Protein AF-A0AA38MTE9-F1 (afdb_monomer_lite)

Foldseek 3Di:
DVVVVVVVVVVPVPPPPVVVLCDPVLVVLVVQLVVLVVVCVVPVDPVSVVSNVVSVVVSVVSSVVSNVVVVCVVVVVVVVPDDPDPDDDDDDDPDDPPPPVVPQFDADPVRHTDNDPVVSVVVVVVVVVVD

pLDDT: mean 71.86, std 18.9, range [43.44, 97.06]

Secondary structure (DSSP, 8-state):
-HHHHHHHHS---------TT--HHHHHHHHHHHHHHHHHHHS--HHHHHHHHHHHHHHHHHHHHHHHHHHHHHHHHHHHHS------------S------TTS-EE-TTS-EE--HHHHHHHHHHHHHT-

Sequence (131 aa):
MVETAKKYMNNTERRSRKEDWYDEECKKTLISGNIAKIGKDQKPTKEAIKDYEEKRKTAKQICRRKKREYLKKKNGYNRKTLPKQRDTKPLPRSQEEKTDHEHENCRSKEGQLIGDTVEKLDRWAEYLETY

Organism: NCBI:txid2755281

Radius of gyration: 27.08 Å; chains: 1; bounding box: 40×63×56 Å

Structure (mmCIF, N/CA/C/O backbone):
data_AF-A0AA38MTE9-F1
#
_entry.id   AF-A0AA38MTE9-F1
#
loop_
_atom_site.group_PDB
_atom_site.id
_atom_site.type_symbol
_atom_site.label_atom_id
_atom_site.label_alt_id
_atom_site.label_comp_id
_atom_site.label_asym_id
_atom_site.label_entity_id
_atom_site.label_seq_id
_atom_site.pdbx_PDB_ins_code
_atom_site.Cartn_x
_atom_site.Cartn_y
_atom_site.Cartn_z
_atom_site.occupancy
_atom_site.B_iso_or_equiv
_atom_site.auth_seq_id
_atom_site.auth_comp_id
_atom_site.auth_asym_id
_atom_site.auth_atom_id
_atom_site.pdbx_PDB_model_num
ATOM 1 N N . MET A 1 1 ? 21.117 -25.571 20.578 1.00 47.16 1 MET A N 1
ATOM 2 C CA . MET A 1 1 ? 19.966 -25.043 19.798 1.00 47.16 1 MET A CA 1
ATOM 3 C C . MET A 1 1 ? 19.946 -23.515 19.625 1.00 47.16 1 MET A C 1
ATOM 5 O O . MET A 1 1 ? 19.132 -23.031 18.854 1.00 47.16 1 MET A O 1
ATOM 9 N N . VAL A 1 2 ? 20.832 -22.738 20.268 1.00 54.06 2 VAL A N 1
ATOM 10 C CA . VAL A 1 2 ? 20.849 -21.259 20.144 1.00 54.06 2 VAL A CA 1
ATOM 11 C C . VAL A 1 2 ? 21.685 -20.766 18.944 1.00 54.06 2 VAL A C 1
ATOM 13 O O . VAL A 1 2 ? 21.427 -19.697 18.395 1.00 54.06 2 VAL A O 1
ATOM 16 N N . GLU A 1 3 ? 22.654 -21.557 18.478 1.00 48.81 3 GLU A N 1
ATOM 17 C CA . GLU A 1 3 ? 23.577 -21.163 17.398 1.00 48.81 3 GLU A CA 1
ATOM 18 C C . GLU A 1 3 ? 22.972 -21.266 15.995 1.0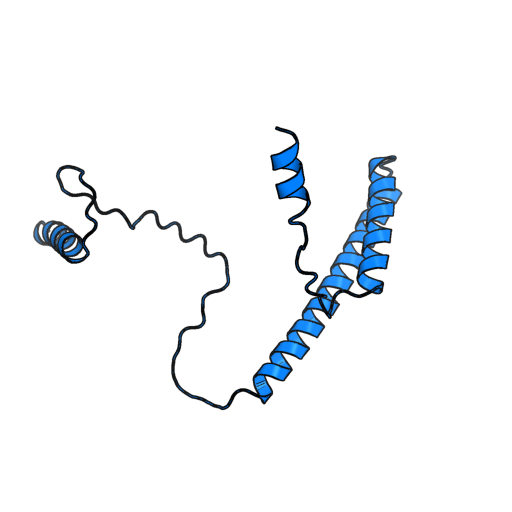0 48.81 3 GLU A C 1
ATOM 20 O O . GLU A 1 3 ? 23.189 -20.392 15.157 1.00 48.81 3 GLU A O 1
ATOM 25 N N . THR A 1 4 ? 22.144 -22.281 15.743 1.00 52.00 4 THR A N 1
ATOM 26 C CA . THR A 1 4 ? 21.407 -22.416 14.480 1.00 52.00 4 THR A CA 1
ATOM 27 C C . THR A 1 4 ? 20.412 -21.275 14.295 1.00 52.00 4 THR A C 1
ATOM 29 O O . THR A 1 4 ? 20.360 -20.691 13.217 1.00 52.00 4 THR A O 1
ATOM 32 N N . ALA A 1 5 ? 19.700 -20.872 15.353 1.00 47.97 5 ALA A N 1
ATOM 33 C CA . ALA A 1 5 ? 18.787 -19.728 15.316 1.00 47.97 5 ALA A CA 1
ATOM 34 C C . ALA A 1 5 ? 19.509 -18.410 14.963 1.00 47.97 5 ALA A C 1
ATOM 36 O O . ALA A 1 5 ? 19.031 -17.656 14.115 1.00 47.97 5 ALA A O 1
ATOM 37 N N . LYS A 1 6 ? 20.706 -18.169 15.523 1.00 50.12 6 LYS A N 1
ATOM 38 C CA . LYS A 1 6 ? 21.544 -17.005 15.172 1.00 50.12 6 LYS A CA 1
ATOM 39 C C . LYS A 1 6 ? 22.039 -17.045 13.720 1.00 50.12 6 LYS A C 1
ATOM 41 O O . LYS A 1 6 ? 22.042 -16.011 13.055 1.00 50.12 6 LYS A O 1
ATOM 46 N N . LYS A 1 7 ? 22.386 -18.227 13.193 1.00 48.69 7 LYS A N 1
ATOM 47 C CA . LYS A 1 7 ? 22.804 -18.414 11.788 1.00 48.69 7 LYS A CA 1
ATOM 48 C C . LYS A 1 7 ? 21.686 -18.081 10.790 1.00 48.69 7 LYS A C 1
ATOM 50 O O . LYS A 1 7 ? 21.959 -17.473 9.759 1.00 48.69 7 LYS A O 1
ATOM 55 N N . TYR A 1 8 ? 20.433 -18.418 11.109 1.00 51.91 8 TYR A N 1
ATOM 56 C CA . TYR A 1 8 ? 19.279 -18.066 10.270 1.00 51.91 8 TYR A CA 1
ATOM 57 C C . TYR A 1 8 ? 18.828 -16.605 10.432 1.00 51.91 8 TYR A C 1
ATOM 59 O O . TYR A 1 8 ? 18.321 -16.025 9.475 1.00 51.91 8 TYR A O 1
ATOM 67 N N . MET A 1 9 ? 19.057 -15.978 11.593 1.00 47.62 9 MET A N 1
ATOM 68 C CA . MET A 1 9 ? 18.777 -14.549 11.795 1.00 47.62 9 MET A CA 1
ATOM 69 C C . MET A 1 9 ? 19.784 -13.627 11.087 1.00 47.62 9 MET A C 1
ATOM 71 O O . MET A 1 9 ? 19.378 -12.599 10.544 1.00 47.62 9 MET A O 1
ATOM 75 N N . ASN A 1 10 ? 21.065 -14.009 11.015 1.00 45.78 10 ASN A N 1
ATOM 76 C CA . ASN A 1 10 ? 22.106 -13.222 10.339 1.00 45.78 10 ASN A CA 1
ATOM 77 C C . ASN A 1 10 ? 22.089 -13.328 8.804 1.00 45.78 10 ASN A C 1
ATOM 79 O O . ASN A 1 10 ? 22.728 -12.521 8.139 1.00 45.78 10 ASN A O 1
ATOM 83 N N . ASN A 1 11 ? 21.311 -14.241 8.211 1.00 43.44 11 ASN A N 1
ATOM 84 C CA . ASN A 1 11 ? 21.077 -14.280 6.760 1.00 43.44 11 ASN A CA 1
ATOM 85 C C . ASN A 1 11 ? 19.982 -13.278 6.325 1.00 43.44 11 ASN A C 1
ATOM 87 O O . ASN A 1 11 ? 19.136 -13.549 5.473 1.00 43.44 11 ASN A O 1
ATOM 91 N N . THR A 1 12 ? 19.962 -12.116 6.977 1.00 46.00 12 THR A N 1
ATOM 92 C CA . THR A 1 12 ? 19.123 -10.961 6.646 1.00 46.00 12 THR A CA 1
ATOM 93 C C . THR A 1 12 ? 19.932 -9.866 5.962 1.00 46.00 12 THR A C 1
ATOM 95 O O . THR A 1 12 ? 19.532 -8.705 5.956 1.00 46.00 12 THR A O 1
ATOM 98 N N . GLU A 1 13 ? 20.958 -10.240 5.196 1.00 45.44 13 GLU A N 1
ATOM 99 C CA . GLU A 1 13 ? 21.256 -9.523 3.955 1.00 45.44 13 GLU A CA 1
ATOM 100 C C . GLU A 1 13 ? 20.119 -9.780 2.951 1.00 45.44 13 GLU A C 1
ATOM 102 O O . GLU A 1 13 ? 20.287 -10.308 1.851 1.00 45.44 13 GLU A O 1
ATOM 107 N N . ARG A 1 14 ? 18.892 -9.403 3.338 1.00 49.28 14 ARG A N 1
ATOM 108 C CA . ARG A 1 14 ? 17.816 -9.156 2.393 1.00 49.28 14 ARG A CA 1
ATOM 109 C C . ARG A 1 14 ? 18.364 -8.074 1.498 1.00 49.28 14 ARG A C 1
ATOM 111 O O . ARG A 1 14 ? 18.369 -6.914 1.898 1.00 49.28 14 ARG A O 1
ATOM 118 N N . ARG A 1 15 ? 18.860 -8.487 0.326 1.00 48.12 15 ARG A N 1
ATOM 119 C CA . ARG A 1 15 ? 19.211 -7.632 -0.804 1.00 48.12 15 ARG A CA 1
ATOM 120 C C . ARG A 1 15 ? 18.321 -6.408 -0.735 1.00 48.12 15 ARG A C 1
ATOM 122 O O . ARG A 1 15 ? 17.134 -6.493 -1.061 1.00 48.12 15 ARG A O 1
ATOM 129 N N . SER A 1 16 ? 18.879 -5.287 -0.294 1.00 49.78 16 SER A N 1
ATOM 130 C CA . SER A 1 16 ? 18.252 -4.003 -0.504 1.00 49.78 16 SER A CA 1
ATOM 131 C C . SER A 1 16 ? 18.369 -3.776 -2.005 1.00 49.78 16 SER A C 1
ATOM 133 O O . SER A 1 16 ? 19.233 -3.065 -2.509 1.00 49.78 16 SER A O 1
ATOM 135 N N . ARG A 1 17 ? 17.487 -4.428 -2.773 1.00 53.09 17 ARG A N 1
ATOM 136 C CA . ARG A 1 17 ? 17.018 -3.829 -4.008 1.00 53.09 17 ARG A CA 1
ATOM 137 C C . ARG A 1 17 ? 16.457 -2.507 -3.525 1.00 53.09 17 ARG A C 1
ATOM 139 O O . ARG A 1 17 ? 15.346 -2.468 -3.009 1.00 53.09 17 ARG A O 1
ATOM 146 N N . LYS A 1 18 ? 17.292 -1.466 -3.573 1.00 54.06 18 LYS A N 1
ATOM 147 C CA . LYS A 1 18 ? 16.850 -0.085 -3.534 1.00 54.06 18 LYS A CA 1
ATOM 148 C C . LYS A 1 18 ? 15.818 -0.034 -4.644 1.00 54.06 18 LYS A C 1
ATOM 150 O O . LYS A 1 18 ? 16.151 -0.095 -5.821 1.00 54.06 18 LYS A O 1
ATOM 155 N N . GLU A 1 19 ? 14.556 -0.164 -4.267 1.00 60.22 19 GLU A N 1
ATOM 156 C CA . GLU A 1 19 ? 13.471 -0.005 -5.203 1.00 60.22 19 GLU A CA 1
ATOM 157 C C . GLU A 1 19 ? 13.549 1.465 -5.581 1.00 60.22 19 GLU A C 1
ATOM 159 O O . GLU A 1 19 ? 13.143 2.310 -4.794 1.00 60.22 19 GLU A O 1
ATOM 164 N N . ASP A 1 20 ? 14.132 1.783 -6.741 1.00 73.75 20 ASP A N 1
ATOM 165 C CA . ASP A 1 20 ? 14.369 3.176 -7.164 1.00 73.75 20 ASP A CA 1
ATOM 166 C C . ASP A 1 20 ? 13.077 4.018 -7.194 1.00 73.75 20 ASP A C 1
ATOM 168 O O . ASP A 1 20 ? 13.111 5.235 -7.332 1.00 73.75 20 ASP A O 1
ATOM 172 N N . TRP A 1 21 ? 11.920 3.359 -7.107 1.00 85.19 21 TRP A N 1
ATOM 173 C CA . TRP A 1 21 ? 10.592 3.955 -7.078 1.00 85.19 21 TRP A CA 1
ATOM 174 C C . TRP A 1 21 ? 10.035 4.188 -5.666 1.00 85.19 21 TRP A C 1
ATOM 176 O O . TRP A 1 21 ? 9.058 4.923 -5.518 1.00 85.19 21 TRP A O 1
ATOM 186 N N . TYR A 1 22 ? 10.602 3.539 -4.646 1.00 86.12 22 TYR A N 1
ATOM 187 C CA . TYR A 1 22 ? 10.158 3.624 -3.258 1.00 86.12 22 TYR A CA 1
ATOM 188 C C . TYR A 1 22 ? 10.952 4.706 -2.524 1.00 86.12 22 TYR A C 1
ATOM 190 O O . TYR A 1 22 ? 12.052 4.478 -2.020 1.00 86.12 22 TYR A O 1
ATOM 198 N N . ASP A 1 23 ? 10.382 5.904 -2.479 1.00 87.25 23 ASP A N 1
ATOM 199 C CA . ASP A 1 23 ? 11.027 7.093 -1.933 1.00 87.25 23 ASP A CA 1
ATOM 200 C C . ASP A 1 23 ? 10.489 7.508 -0.554 1.00 87.25 23 ASP A C 1
ATOM 202 O O . ASP A 1 23 ? 9.625 6.862 0.045 1.00 87.25 23 ASP A O 1
ATOM 206 N N . GLU A 1 24 ? 11.031 8.606 -0.023 1.00 87.81 24 GLU A N 1
ATOM 207 C CA . GLU A 1 24 ? 10.662 9.142 1.291 1.00 87.81 24 GLU A CA 1
ATOM 208 C C . GLU A 1 24 ? 9.177 9.523 1.389 1.00 87.81 24 GLU A C 1
ATOM 210 O O .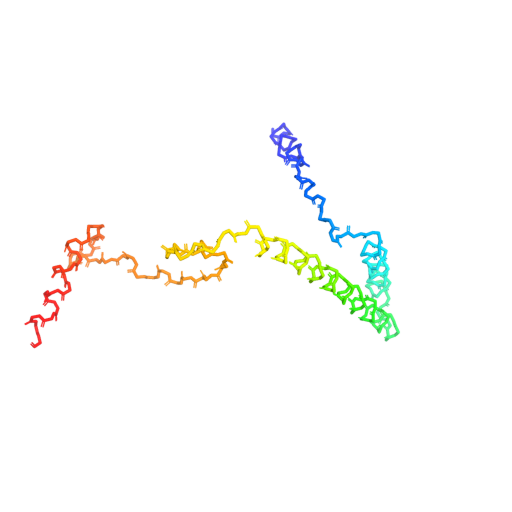 GLU A 1 24 ? 8.590 9.446 2.466 1.00 87.81 24 GLU A O 1
ATOM 215 N N . GLU A 1 25 ? 8.52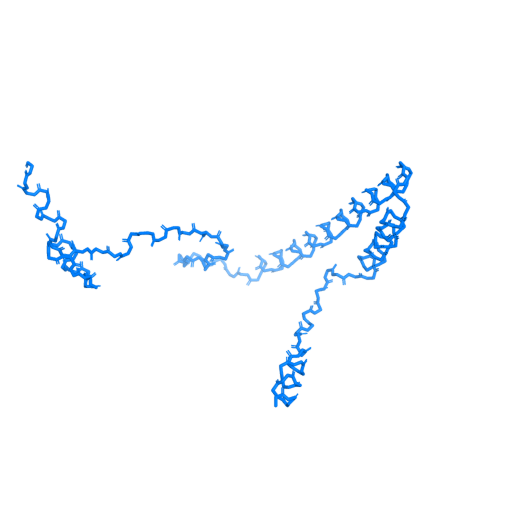6 9.876 0.280 1.00 89.44 25 GLU A N 1
ATOM 216 C CA . GLU A 1 25 ? 7.084 10.151 0.267 1.00 89.44 25 GLU A CA 1
ATOM 217 C C . GLU A 1 25 ? 6.271 8.862 0.480 1.00 89.44 25 GLU A C 1
ATOM 219 O O . GLU A 1 25 ? 5.331 8.846 1.280 1.00 89.44 25 GLU A O 1
ATOM 224 N N . CYS A 1 26 ? 6.664 7.754 -0.162 1.00 90.75 26 CYS A N 1
ATOM 225 C CA . CYS A 1 26 ? 6.073 6.436 0.094 1.00 90.75 26 CYS A CA 1
ATOM 226 C C . CYS A 1 26 ? 6.235 6.031 1.566 1.00 90.75 26 CYS A C 1
ATOM 228 O O . CYS A 1 26 ? 5.282 5.558 2.186 1.00 90.75 26 CYS A O 1
ATOM 230 N N . LYS A 1 27 ? 7.412 6.273 2.158 1.00 90.69 27 LYS A N 1
ATOM 231 C CA . LYS A 1 27 ? 7.654 5.987 3.581 1.00 90.69 27 LYS A CA 1
ATOM 232 C C . LYS A 1 27 ? 6.770 6.831 4.494 1.00 90.69 27 LYS A C 1
ATOM 234 O O . LYS A 1 27 ? 6.080 6.276 5.343 1.00 90.69 27 LYS A O 1
ATOM 239 N N . LYS A 1 28 ? 6.753 8.154 4.310 1.00 91.50 28 LYS A N 1
ATOM 240 C CA . LYS A 1 28 ? 5.968 9.080 5.145 1.00 91.50 28 LYS A CA 1
ATOM 241 C C . LYS A 1 28 ? 4.478 8.747 5.122 1.00 91.50 28 LYS A C 1
ATOM 243 O O . LYS A 1 28 ? 3.831 8.744 6.165 1.00 91.50 28 LYS 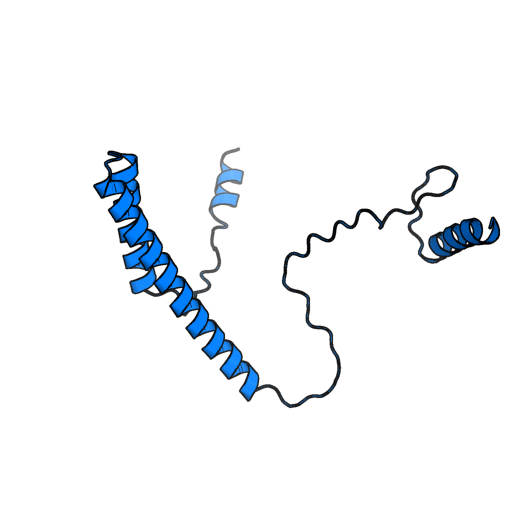A O 1
ATOM 248 N N . THR A 1 29 ? 3.948 8.420 3.947 1.00 90.75 29 THR A N 1
ATOM 249 C CA . THR A 1 29 ? 2.524 8.091 3.771 1.00 90.75 29 THR A CA 1
ATOM 250 C C . THR A 1 29 ? 2.161 6.720 4.345 1.00 90.75 29 THR A C 1
ATOM 252 O O . THR A 1 29 ? 1.071 6.546 4.887 1.00 90.75 29 THR A O 1
ATOM 255 N N . LEU A 1 30 ? 3.077 5.749 4.309 1.00 91.62 30 LEU A N 1
ATOM 256 C CA . LEU A 1 30 ? 2.898 4.473 5.007 1.00 91.62 30 LEU A CA 1
ATOM 257 C C . LEU A 1 30 ? 2.973 4.629 6.528 1.00 91.62 30 LEU A C 1
ATOM 259 O O . LEU A 1 30 ? 2.159 4.042 7.238 1.00 91.62 30 LEU A O 1
ATOM 263 N N . ILE A 1 31 ? 3.908 5.439 7.031 1.00 92.56 31 ILE A N 1
ATOM 264 C CA . ILE A 1 31 ? 4.032 5.728 8.465 1.00 92.56 31 ILE A CA 1
ATOM 265 C C . ILE A 1 31 ? 2.762 6.414 8.976 1.00 92.56 31 ILE A C 1
ATOM 267 O O . ILE A 1 31 ? 2.214 5.984 9.988 1.00 92.56 31 ILE A O 1
ATOM 271 N N . SER A 1 32 ? 2.242 7.418 8.263 1.00 90.00 32 SER A N 1
ATOM 272 C CA . SER A 1 32 ? 1.000 8.088 8.664 1.00 90.00 32 SER A CA 1
ATOM 273 C C . SER A 1 32 ? -0.198 7.132 8.672 1.00 90.00 32 SER A C 1
ATOM 275 O O . SER A 1 32 ? -1.000 7.165 9.606 1.00 90.00 32 SER A O 1
ATOM 277 N N . GLY A 1 33 ? -0.284 6.222 7.696 1.00 92.25 33 GLY A N 1
ATOM 278 C CA . GLY A 1 33 ? -1.280 5.150 7.681 1.00 92.25 33 GLY A CA 1
ATOM 279 C C . GLY A 1 33 ? -1.139 4.177 8.855 1.00 92.25 33 GLY A C 1
ATOM 280 O O . GLY A 1 33 ? -2.144 3.777 9.439 1.00 92.25 33 GLY A O 1
ATOM 281 N N . ASN A 1 34 ? 0.089 3.833 9.246 1.00 92.50 34 ASN A N 1
ATOM 282 C CA . ASN A 1 34 ? 0.348 2.971 10.400 1.00 92.50 34 ASN A CA 1
ATOM 283 C C . ASN A 1 34 ? -0.030 3.649 11.722 1.00 92.50 34 ASN A C 1
ATOM 285 O O . ASN A 1 34 ? -0.634 3.002 12.571 1.00 92.50 34 ASN A O 1
ATOM 289 N N . ILE A 1 35 ? 0.260 4.942 11.883 1.00 94.00 35 ILE A N 1
ATOM 290 C CA . ILE A 1 35 ? -0.158 5.716 13.063 1.00 94.00 35 ILE A CA 1
ATOM 291 C C . ILE A 1 35 ? -1.686 5.722 13.174 1.00 94.00 35 ILE A C 1
ATOM 293 O O . ILE A 1 35 ? -2.229 5.427 14.236 1.00 94.00 35 ILE A O 1
ATOM 297 N N . ALA A 1 36 ? -2.388 5.981 12.067 1.00 93.19 36 ALA A N 1
ATOM 298 C CA . ALA A 1 36 ? -3.849 5.943 12.044 1.00 93.19 36 ALA A CA 1
ATOM 299 C C . ALA A 1 36 ? -4.403 4.541 12.322 1.00 93.19 36 ALA A C 1
ATOM 301 O O . ALA A 1 36 ? -5.399 4.399 13.025 1.00 93.19 36 ALA A O 1
ATOM 302 N N . LYS A 1 37 ? -3.727 3.491 11.835 1.00 92.31 37 LYS A N 1
ATOM 303 C CA . LYS A 1 37 ? -4.077 2.104 12.154 1.00 92.31 37 LYS A CA 1
ATOM 304 C C . LYS A 1 37 ? -3.978 1.840 13.655 1.00 92.31 37 LYS A C 1
ATOM 306 O O . LYS A 1 37 ? -4.924 1.311 14.221 1.00 92.31 37 LYS A O 1
ATOM 311 N N . ILE A 1 38 ? -2.871 2.237 14.287 1.00 95.12 38 ILE A N 1
ATOM 312 C CA . ILE A 1 38 ? -2.672 2.087 15.736 1.00 95.12 38 ILE A CA 1
ATOM 313 C C . ILE A 1 38 ? -3.762 2.848 16.495 1.00 95.12 38 ILE A C 1
ATOM 315 O O . ILE A 1 38 ? -4.382 2.278 17.385 1.00 95.12 38 ILE A O 1
ATOM 319 N N . GLY A 1 39 ? -4.051 4.095 16.106 1.00 92.44 39 GLY A N 1
ATOM 320 C CA . GLY A 1 39 ? -5.124 4.886 16.714 1.00 92.44 39 GLY A CA 1
ATOM 321 C C . GLY A 1 39 ? -6.492 4.207 16.602 1.00 92.44 39 GLY A C 1
ATOM 322 O O . GLY A 1 39 ? -7.199 4.078 17.599 1.00 92.44 39 GLY A O 1
ATOM 323 N N . LYS A 1 40 ? -6.830 3.693 15.414 1.00 94.81 40 LYS A N 1
ATOM 324 C CA . LYS A 1 40 ? -8.067 2.942 15.158 1.00 94.81 40 LYS A CA 1
ATOM 325 C C . LYS A 1 40 ? -8.139 1.636 15.951 1.00 94.81 40 LYS A C 1
ATOM 327 O O . LYS A 1 40 ? -9.208 1.287 16.438 1.00 94.81 40 LYS A O 1
ATOM 332 N N . ASP A 1 41 ? -7.033 0.904 16.054 1.00 94.25 41 ASP A N 1
ATOM 333 C CA . ASP A 1 41 ? -6.970 -0.374 16.772 1.00 94.25 41 ASP A CA 1
ATOM 334 C C . ASP A 1 41 ? -7.047 -0.161 18.300 1.00 94.25 41 ASP A C 1
ATOM 336 O O . ASP A 1 41 ? -7.631 -0.984 18.998 1.00 94.25 41 ASP A O 1
ATOM 340 N N . GLN A 1 42 ? -6.528 0.960 18.819 1.00 95.00 42 GLN A N 1
ATOM 341 C CA . GLN A 1 42 ? -6.653 1.339 20.234 1.00 95.00 42 GLN A CA 1
ATOM 342 C C . GLN A 1 42 ? -8.043 1.886 20.585 1.00 95.00 42 GLN A C 1
ATOM 344 O O . GLN A 1 42 ? -8.580 1.577 21.648 1.00 95.00 42 GLN A O 1
ATOM 349 N N . LYS A 1 43 ? -8.614 2.737 19.724 1.00 94.62 43 LYS A N 1
ATOM 350 C CA . LYS A 1 43 ? -9.923 3.374 19.918 1.00 94.62 43 LYS A CA 1
ATOM 351 C C . LYS A 1 43 ? -10.694 3.386 18.594 1.00 94.62 43 LYS A C 1
ATOM 353 O O . LYS A 1 43 ? -10.546 4.326 17.809 1.00 94.62 43 LYS A O 1
ATOM 358 N N . PRO A 1 44 ? -11.546 2.380 18.336 1.00 92.38 44 PRO A N 1
ATOM 359 C CA . PRO A 1 44 ? -12.281 2.266 17.081 1.00 92.38 44 PRO A CA 1
ATOM 360 C C . PRO A 1 44 ? -13.493 3.209 17.055 1.00 92.38 44 PRO A C 1
ATOM 362 O O . PRO A 1 44 ? -14.644 2.785 17.123 1.00 92.38 44 PRO A O 1
ATOM 365 N N . THR A 1 45 ? -13.246 4.514 16.965 1.00 96.69 45 THR A N 1
ATOM 366 C CA . THR A 1 45 ? -14.298 5.506 16.705 1.00 96.69 45 THR A CA 1
ATOM 367 C C . THR A 1 45 ? -14.590 5.587 15.205 1.00 96.69 45 THR A C 1
ATOM 369 O O . THR A 1 45 ? -13.742 5.252 14.375 1.00 96.69 45 THR A O 1
ATOM 372 N N . LYS A 1 46 ? -15.782 6.072 14.826 1.00 95.50 46 LYS A N 1
ATOM 373 C CA . LYS A 1 46 ? -16.131 6.299 13.407 1.00 95.50 46 LYS A CA 1
ATOM 374 C C . LYS A 1 46 ? -15.107 7.198 12.703 1.00 95.50 46 LYS A C 1
ATOM 376 O O . LYS A 1 46 ? -14.744 6.940 11.560 1.00 95.50 46 LYS A O 1
ATOM 381 N N . GLU A 1 47 ? -14.615 8.214 13.405 1.00 95.62 47 GLU A N 1
ATOM 382 C CA . GLU A 1 47 ? -13.586 9.127 12.905 1.00 95.62 47 GLU A CA 1
ATOM 383 C C . GLU A 1 47 ? -12.237 8.429 12.721 1.00 95.62 47 GLU A C 1
ATOM 385 O O . GLU A 1 47 ? -11.626 8.577 11.668 1.00 95.62 47 GLU A O 1
ATOM 390 N N . ALA A 1 48 ? -11.800 7.607 13.683 1.00 93.75 48 ALA A N 1
ATOM 391 C CA . ALA A 1 48 ? -10.542 6.866 13.576 1.00 93.75 48 ALA A CA 1
ATOM 392 C C . ALA A 1 48 ? -10.569 5.835 12.435 1.00 93.75 48 ALA A C 1
ATOM 394 O O . ALA A 1 48 ? -9.567 5.630 11.748 1.00 93.75 48 ALA A O 1
ATOM 395 N N . ILE A 1 49 ? -11.725 5.203 12.200 1.00 96.12 49 ILE A N 1
ATOM 396 C CA . ILE A 1 49 ? -11.933 4.297 11.062 1.00 96.12 49 ILE A CA 1
ATOM 397 C C . ILE A 1 49 ? -11.807 5.068 9.748 1.00 96.12 49 ILE A C 1
ATOM 399 O O . ILE A 1 49 ? -11.019 4.669 8.890 1.00 96.12 49 ILE A O 1
ATOM 403 N N . LYS A 1 50 ? -12.513 6.197 9.620 1.00 96.94 50 LYS A N 1
ATOM 404 C CA . LYS A 1 50 ? -12.471 7.039 8.420 1.00 96.94 50 LYS A CA 1
ATOM 405 C C . LYS A 1 50 ? -11.061 7.579 8.145 1.00 96.94 50 LYS A C 1
ATOM 407 O O . LYS A 1 50 ? -10.581 7.477 7.019 1.00 96.94 50 LYS A O 1
ATOM 412 N N . ASP A 1 51 ? -10.366 8.064 9.173 1.00 95.62 51 ASP A N 1
ATOM 413 C CA . ASP A 1 51 ? -8.990 8.566 9.071 1.00 95.62 51 ASP A CA 1
ATOM 414 C C . ASP A 1 51 ? -8.011 7.477 8.596 1.00 95.62 51 ASP A C 1
ATOM 416 O O . ASP A 1 51 ? -7.211 7.694 7.680 1.00 95.62 51 ASP A O 1
ATOM 420 N N . TYR A 1 52 ? -8.104 6.263 9.152 1.00 97.06 52 TYR A N 1
ATOM 421 C CA . TYR A 1 52 ? -7.298 5.132 8.692 1.00 97.06 52 TYR A CA 1
ATOM 422 C C . TYR A 1 52 ? -7.605 4.753 7.238 1.00 97.06 52 TYR A C 1
ATOM 424 O O . TYR A 1 52 ? -6.680 4.510 6.457 1.00 97.06 52 TYR A O 1
ATOM 432 N N . GLU A 1 53 ? -8.880 4.698 6.852 1.00 96.62 53 GLU A N 1
ATOM 433 C CA . GLU A 1 53 ? -9.285 4.369 5.484 1.00 96.62 53 GLU A CA 1
ATOM 434 C C . GLU A 1 53 ? -8.755 5.384 4.468 1.00 96.62 53 GLU A C 1
ATOM 436 O O . GLU A 1 53 ? -8.181 4.988 3.445 1.00 96.62 53 GLU A O 1
ATOM 441 N N . GLU A 1 54 ? -8.878 6.677 4.770 1.00 96.69 54 GLU A N 1
ATOM 442 C CA . GLU A 1 54 ? -8.364 7.766 3.941 1.00 96.69 54 GLU A CA 1
ATOM 443 C C . GLU A 1 54 ? -6.840 7.688 3.807 1.00 96.69 54 GLU A C 1
ATOM 445 O O . GLU A 1 54 ? -6.314 7.637 2.689 1.00 96.69 54 GLU A O 1
ATOM 450 N N . LYS A 1 55 ? -6.109 7.570 4.922 1.00 95.44 55 LYS A N 1
ATOM 451 C CA . LYS A 1 55 ? -4.640 7.474 4.906 1.00 95.44 55 LYS A CA 1
ATOM 452 C C . LYS A 1 55 ? -4.148 6.217 4.191 1.00 95.44 55 LYS A C 1
ATOM 454 O O . LYS A 1 55 ? -3.209 6.285 3.394 1.00 95.44 55 LYS A O 1
ATOM 459 N N . ARG A 1 56 ? -4.815 5.075 4.384 1.00 95.62 56 ARG A N 1
ATOM 460 C CA . ARG A 1 56 ? -4.505 3.823 3.675 1.00 95.62 56 ARG A CA 1
ATOM 461 C C . ARG A 1 56 ? -4.743 3.952 2.173 1.00 95.62 56 ARG A C 1
ATOM 463 O O . ARG A 1 56 ? -3.928 3.465 1.382 1.00 95.62 56 ARG A O 1
ATOM 470 N N . LYS A 1 57 ? -5.848 4.582 1.761 1.00 95.94 57 LYS A N 1
ATOM 471 C CA . LYS A 1 57 ? -6.165 4.825 0.346 1.00 95.94 57 LYS A CA 1
ATOM 472 C C . LYS A 1 57 ? -5.094 5.702 -0.296 1.00 95.94 57 LYS A C 1
ATOM 474 O O . LYS A 1 57 ? -4.567 5.324 -1.344 1.00 95.94 57 LYS A O 1
ATOM 479 N N . THR A 1 58 ? -4.721 6.796 0.361 1.00 94.56 58 THR A N 1
ATOM 480 C CA . THR A 1 58 ? -3.692 7.734 -0.105 1.00 94.56 58 THR A CA 1
ATOM 481 C C . THR A 1 58 ? -2.329 7.057 -0.243 1.00 94.56 58 THR A C 1
ATOM 483 O O . THR A 1 58 ? -1.736 7.093 -1.323 1.00 94.56 58 THR A O 1
ATOM 486 N N . ALA A 1 59 ? -1.869 6.327 0.780 1.00 93.38 59 ALA A N 1
ATOM 487 C CA . ALA A 1 59 ? -0.608 5.581 0.718 1.00 93.38 59 ALA A CA 1
ATOM 488 C C . ALA A 1 59 ? -0.597 4.572 -0.447 1.00 93.38 59 ALA A C 1
ATOM 490 O O . ALA A 1 59 ? 0.346 4.506 -1.238 1.00 93.38 59 ALA A O 1
ATOM 491 N N . LYS A 1 60 ? -1.694 3.824 -0.625 1.00 93.50 60 LYS A N 1
ATOM 492 C CA . LYS A 1 60 ? -1.837 2.858 -1.725 1.00 93.50 60 LYS A CA 1
ATOM 493 C C . LYS A 1 60 ? -1.804 3.536 -3.096 1.00 93.50 60 LYS A C 1
ATOM 495 O O . LYS A 1 60 ? -1.212 2.984 -4.025 1.00 93.50 60 LYS A O 1
ATOM 500 N N . GLN A 1 61 ? -2.443 4.695 -3.246 1.00 94.88 61 GLN A N 1
ATOM 501 C CA . GLN A 1 61 ? -2.447 5.455 -4.496 1.00 94.88 61 GLN A CA 1
ATOM 502 C C . GLN A 1 61 ? -1.046 5.955 -4.856 1.00 94.88 61 GLN A C 1
ATOM 504 O O . GLN A 1 61 ? -0.606 5.730 -5.986 1.00 94.88 61 GLN A O 1
ATOM 509 N N . ILE A 1 62 ? -0.334 6.556 -3.899 1.00 93.56 62 ILE A N 1
ATOM 510 C CA . ILE A 1 62 ? 1.010 7.112 -4.101 1.00 93.56 62 ILE A CA 1
ATOM 511 C C . ILE A 1 62 ? 1.991 6.006 -4.492 1.00 93.56 62 ILE A C 1
ATOM 513 O O . ILE A 1 62 ? 2.591 6.074 -5.567 1.00 93.56 62 ILE A O 1
ATOM 517 N N . CYS A 1 63 ? 2.059 4.923 -3.711 1.00 91.81 63 CYS A N 1
ATOM 518 C CA . CYS A 1 63 ? 2.945 3.799 -4.014 1.00 91.81 63 CYS A CA 1
ATOM 519 C C . CYS A 1 63 ? 2.637 3.181 -5.389 1.00 91.81 63 CYS A C 1
ATOM 521 O O . CYS A 1 63 ? 3.540 2.925 -6.185 1.00 91.81 63 CYS A O 1
ATOM 523 N N . ARG A 1 64 ? 1.354 2.978 -5.726 1.00 91.50 64 ARG A N 1
ATOM 524 C CA . ARG A 1 64 ? 0.962 2.428 -7.038 1.00 91.50 64 ARG A CA 1
ATOM 525 C C . ARG A 1 64 ? 1.290 3.364 -8.193 1.00 91.50 64 ARG A C 1
ATOM 527 O O . ARG A 1 64 ? 1.609 2.886 -9.280 1.00 91.50 64 ARG A O 1
ATOM 534 N N . ARG A 1 65 ? 1.148 4.676 -8.011 1.00 93.38 65 ARG A N 1
ATOM 535 C CA . ARG A 1 65 ? 1.499 5.669 -9.031 1.00 93.38 65 ARG A CA 1
ATOM 536 C C . ARG A 1 65 ? 3.000 5.622 -9.310 1.00 93.38 65 ARG A C 1
ATOM 538 O O . ARG A 1 65 ? 3.377 5.370 -10.452 1.00 93.38 65 ARG A O 1
ATOM 545 N N . LYS A 1 66 ? 3.829 5.722 -8.271 1.00 91.31 66 LYS A N 1
ATOM 546 C CA . LYS A 1 66 ? 5.294 5.723 -8.406 1.00 91.31 66 LYS A CA 1
ATOM 547 C C . LYS A 1 66 ? 5.841 4.415 -8.960 1.00 91.31 66 LYS A C 1
ATOM 549 O O . LYS A 1 66 ? 6.650 4.428 -9.884 1.00 91.31 66 LYS A O 1
ATOM 554 N N . LYS A 1 67 ? 5.311 3.273 -8.508 1.00 89.81 67 LYS A N 1
ATOM 555 C CA . LYS A 1 67 ? 5.654 1.965 -9.086 1.00 89.81 67 LYS A CA 1
ATOM 556 C C . LYS A 1 67 ? 5.336 1.903 -10.582 1.00 89.81 67 LYS A C 1
ATOM 558 O O . LYS A 1 67 ? 6.146 1.410 -11.361 1.00 89.81 67 LYS A O 1
ATOM 563 N N . ARG A 1 68 ? 4.172 2.416 -11.005 1.00 87.94 68 ARG A N 1
ATOM 564 C CA . ARG A 1 68 ? 3.791 2.462 -12.428 1.00 87.94 68 ARG A CA 1
ATOM 565 C C . ARG A 1 68 ? 4.700 3.383 -13.238 1.00 87.94 68 ARG A C 1
ATOM 567 O O . ARG A 1 68 ? 5.098 3.000 -14.331 1.00 87.94 68 ARG A O 1
ATOM 574 N N . GLU A 1 69 ? 5.032 4.562 -12.726 1.00 88.50 69 GLU A N 1
ATOM 575 C CA . GLU A 1 69 ? 5.950 5.505 -13.381 1.00 88.50 69 GLU A CA 1
ATOM 576 C C . GLU A 1 69 ? 7.346 4.900 -13.559 1.00 88.50 69 GLU A C 1
ATOM 578 O O . GLU A 1 69 ? 7.901 4.934 -14.657 1.00 88.50 69 GLU A O 1
ATOM 583 N N . TYR A 1 70 ? 7.871 4.251 -12.522 1.00 88.25 70 TYR A N 1
ATOM 584 C CA . TYR A 1 70 ? 9.146 3.548 -12.598 1.00 88.25 70 TYR A CA 1
ATOM 585 C C . TYR A 1 70 ? 9.134 2.410 -13.617 1.00 88.25 70 TYR A C 1
ATOM 587 O O . TYR A 1 70 ? 10.031 2.328 -14.454 1.00 88.25 70 TYR A O 1
ATOM 595 N N . LEU A 1 71 ? 8.101 1.560 -13.605 1.00 84.00 71 LEU A N 1
ATOM 596 C CA . LEU A 1 71 ? 7.968 0.478 -14.583 1.00 84.00 71 LEU A CA 1
ATOM 597 C C . LEU A 1 71 ? 7.836 1.017 -16.012 1.00 84.00 71 LEU A C 1
ATOM 599 O O . LEU A 1 71 ? 8.459 0.475 -16.921 1.00 84.00 71 LEU A O 1
ATOM 603 N N . LYS A 1 72 ? 7.093 2.114 -16.220 1.00 85.19 72 LYS A N 1
ATOM 604 C CA . LYS A 1 72 ? 7.022 2.799 -17.520 1.00 85.19 72 LYS A CA 1
ATOM 605 C C . LYS A 1 72 ? 8.392 3.302 -17.963 1.00 85.19 72 LYS A C 1
ATOM 607 O O . LYS A 1 72 ? 8.768 3.070 -19.108 1.00 85.19 72 LYS A O 1
ATOM 612 N N . LYS A 1 73 ? 9.150 3.948 -17.071 1.00 83.75 73 LYS A N 1
ATOM 613 C CA . LYS A 1 73 ? 10.504 4.439 -17.364 1.00 83.75 73 LYS A CA 1
ATOM 614 C C . LYS A 1 73 ? 11.440 3.284 -17.718 1.00 83.75 73 LYS A C 1
ATOM 616 O O . LYS A 1 73 ? 12.102 3.340 -18.748 1.00 83.75 73 LYS A O 1
ATOM 621 N N . LYS A 1 74 ? 11.434 2.213 -16.922 1.00 80.12 74 LYS A N 1
ATOM 622 C CA . LYS A 1 74 ? 12.254 1.013 -17.132 1.00 80.12 74 LYS A CA 1
ATOM 623 C C . LYS A 1 74 ? 11.920 0.303 -18.449 1.00 80.12 74 LYS A C 1
ATOM 625 O O . LYS A 1 74 ? 12.817 0.014 -19.234 1.00 80.12 74 LYS A O 1
ATOM 630 N N . ASN A 1 75 ? 10.636 0.088 -18.735 1.00 74.00 75 ASN A N 1
ATOM 631 C CA . ASN A 1 75 ? 10.193 -0.565 -19.971 1.00 74.00 75 ASN A CA 1
ATOM 632 C C . ASN A 1 75 ? 10.410 0.322 -21.205 1.00 74.00 75 ASN A C 1
ATOM 634 O O . ASN A 1 75 ? 10.781 -0.178 -22.263 1.00 74.00 75 ASN A O 1
ATOM 638 N N . GLY A 1 76 ? 10.216 1.638 -21.076 1.00 66.50 76 GLY A N 1
ATOM 639 C CA . GLY A 1 76 ? 10.507 2.605 -22.134 1.00 66.50 76 GLY A CA 1
ATOM 640 C C . GLY A 1 76 ? 11.997 2.680 -22.474 1.00 66.50 76 GLY A C 1
ATOM 641 O O . GLY A 1 76 ? 12.340 2.828 -23.645 1.00 66.50 76 GLY A O 1
ATOM 642 N N . TYR A 1 77 ? 12.873 2.512 -21.477 1.00 56.81 77 TYR A N 1
ATOM 643 C CA . TYR A 1 77 ? 14.319 2.396 -21.679 1.00 56.81 77 TYR A CA 1
ATOM 644 C C . TYR A 1 77 ? 14.674 1.103 -22.425 1.00 56.81 77 TYR A C 1
ATOM 646 O O . TYR A 1 77 ? 15.355 1.154 -23.444 1.00 56.81 77 TYR A O 1
ATOM 654 N N . ASN A 1 78 ? 14.112 -0.033 -21.996 1.00 54.53 78 ASN A N 1
ATOM 655 C CA . ASN A 1 78 ? 14.338 -1.329 -22.643 1.00 54.53 78 ASN A CA 1
ATOM 656 C C . ASN A 1 78 ? 13.840 -1.365 -24.097 1.00 54.53 78 ASN A C 1
ATOM 658 O O . ASN A 1 78 ? 14.436 -2.021 -24.940 1.00 54.53 78 ASN A O 1
ATOM 662 N N . ARG A 1 79 ? 12.765 -0.642 -24.436 1.00 53.19 79 ARG A N 1
ATOM 663 C CA . ARG A 1 79 ? 12.221 -0.643 -25.805 1.00 53.19 79 ARG A CA 1
ATOM 664 C C . ARG A 1 79 ? 13.076 0.143 -26.808 1.00 53.19 79 ARG A C 1
ATOM 666 O O . ARG A 1 79 ? 12.965 -0.110 -28.001 1.00 53.19 79 ARG A O 1
ATOM 673 N N . LYS A 1 80 ? 13.907 1.087 -26.348 1.00 55.81 80 LYS A N 1
ATOM 674 C CA . LYS A 1 80 ? 14.819 1.867 -27.208 1.00 55.81 80 LYS A CA 1
ATOM 675 C C . LYS A 1 80 ? 16.155 1.165 -27.467 1.00 55.81 80 LYS A C 1
ATOM 677 O O . LYS A 1 80 ? 16.842 1.535 -28.410 1.00 55.81 80 LYS A O 1
ATOM 682 N N . THR A 1 81 ? 16.519 0.181 -26.647 1.00 53.47 81 THR A N 1
ATOM 683 C CA . THR A 1 81 ? 17.809 -0.526 -26.720 1.00 53.47 81 THR A CA 1
ATOM 684 C C . THR A 1 81 ? 17.705 -1.940 -27.284 1.00 53.47 81 THR A C 1
ATOM 686 O O . THR A 1 81 ? 18.730 -2.571 -27.525 1.00 53.47 81 THR A O 1
ATOM 689 N N . LEU A 1 82 ? 16.493 -2.450 -27.515 1.00 49.19 82 LEU A N 1
ATOM 690 C CA . L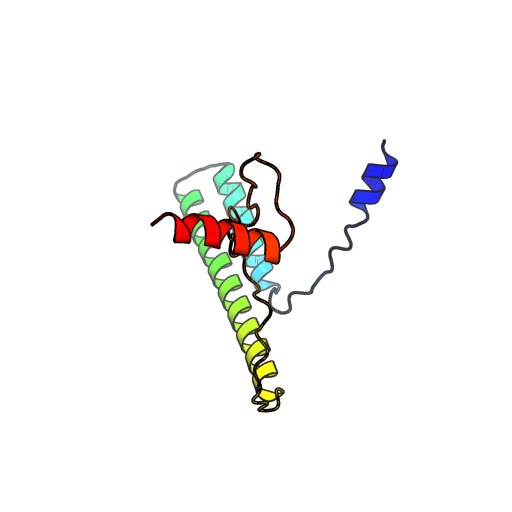EU A 1 82 ? 16.308 -3.738 -28.172 1.00 49.19 82 LEU A CA 1
ATOM 691 C C . LEU A 1 82 ? 16.455 -3.562 -29.692 1.00 49.19 82 LEU A C 1
ATOM 693 O O . LEU A 1 82 ? 15.648 -2.840 -30.289 1.00 49.19 82 LEU A O 1
ATOM 697 N N . PRO A 1 83 ? 17.438 -4.212 -30.348 1.00 49.62 83 PRO A N 1
ATOM 698 C CA . PRO A 1 83 ? 17.411 -4.324 -31.798 1.00 49.62 83 PRO A CA 1
ATOM 699 C C . PRO A 1 83 ? 16.088 -4.987 -32.199 1.00 49.62 83 PRO A C 1
ATOM 701 O O . PRO A 1 83 ? 15.594 -5.870 -31.495 1.00 49.62 83 PRO A O 1
ATOM 704 N N . LYS A 1 84 ? 15.491 -4.551 -33.316 1.00 53.38 84 LYS A N 1
ATOM 705 C CA . LYS A 1 84 ? 14.332 -5.212 -33.937 1.00 53.38 84 LYS A CA 1
ATOM 706 C C . LYS A 1 84 ? 14.743 -6.614 -34.411 1.00 53.38 84 LYS A C 1
ATOM 708 O O . LYS A 1 84 ? 14.863 -6.847 -35.607 1.00 53.38 84 LYS A O 1
ATOM 713 N N . GLN A 1 85 ? 14.977 -7.548 -33.500 1.00 48.41 85 GLN A N 1
ATOM 714 C CA . GLN A 1 85 ? 15.071 -8.952 -33.849 1.00 48.41 85 GLN A CA 1
ATOM 715 C C . GLN A 1 85 ? 13.671 -9.542 -33.787 1.00 48.41 85 GLN A C 1
ATOM 717 O O . GLN A 1 85 ? 13.114 -9.845 -32.733 1.00 48.41 85 GLN A O 1
ATOM 722 N N . ARG A 1 86 ? 13.097 -9.643 -34.989 1.00 51.59 86 ARG A N 1
ATOM 723 C CA . ARG A 1 86 ? 12.358 -10.836 -35.383 1.00 51.59 86 ARG A CA 1
ATOM 724 C C . ARG A 1 86 ? 13.233 -12.027 -34.997 1.00 51.59 86 ARG A C 1
ATOM 726 O O . ARG A 1 86 ? 14.376 -12.080 -35.430 1.00 51.59 86 ARG A O 1
ATOM 733 N N . ASP A 1 87 ? 12.769 -12.805 -34.032 1.00 46.00 87 ASP A N 1
ATOM 734 C CA . ASP A 1 87 ? 12.688 -14.262 -34.093 1.00 46.00 87 ASP A CA 1
ATOM 735 C C . ASP A 1 87 ? 12.285 -14.783 -32.711 1.00 46.00 87 ASP A C 1
ATOM 737 O O . ASP A 1 87 ? 12.907 -14.540 -31.676 1.00 46.00 87 ASP A O 1
ATOM 741 N N . THR A 1 88 ? 11.132 -15.435 -32.735 1.00 55.75 88 THR A N 1
ATOM 742 C CA . THR A 1 88 ? 10.460 -16.213 -31.699 1.00 55.75 88 THR A CA 1
ATOM 743 C C . THR A 1 88 ? 11.394 -16.829 -30.651 1.00 55.75 88 THR A C 1
ATOM 745 O O . THR A 1 88 ? 12.004 -17.872 -30.874 1.00 55.75 88 THR A O 1
ATOM 748 N N . LYS A 1 89 ? 11.410 -16.251 -29.449 1.00 54.66 89 LYS A N 1
ATOM 749 C CA . LYS A 1 89 ? 11.693 -16.990 -28.213 1.00 54.66 89 LYS A CA 1
ATOM 750 C C . LYS A 1 89 ? 10.550 -16.722 -27.235 1.00 54.66 89 LYS A C 1
ATOM 752 O O . LYS A 1 89 ? 10.269 -15.549 -26.974 1.00 54.66 89 LYS A O 1
ATOM 757 N N . PRO A 1 90 ? 9.857 -17.753 -26.722 1.00 50.47 90 PRO A N 1
ATOM 758 C CA . PRO A 1 90 ? 8.800 -17.539 -25.748 1.00 50.47 90 PRO A CA 1
ATOM 759 C C . PRO A 1 90 ? 9.417 -16.938 -24.481 1.00 50.47 90 PRO A C 1
ATOM 761 O O . PRO A 1 90 ? 10.421 -17.423 -23.961 1.00 50.47 90 PRO A O 1
ATOM 764 N N . LEU A 1 91 ? 8.837 -15.830 -24.024 1.00 53.34 91 LEU A N 1
ATOM 765 C CA . LEU A 1 91 ? 9.202 -15.176 -22.770 1.00 53.34 91 LEU A CA 1
ATOM 766 C C . LEU A 1 91 ? 9.068 -16.182 -21.611 1.00 53.34 91 LEU A C 1
ATOM 768 O O . LEU A 1 91 ? 8.091 -16.934 -21.594 1.00 53.34 91 LEU A O 1
ATOM 772 N N . PRO A 1 92 ? 9.974 -16.184 -20.614 1.00 48.94 92 PRO A N 1
ATOM 773 C CA . PRO A 1 92 ? 9.745 -16.957 -19.402 1.00 48.94 92 PRO A CA 1
ATOM 774 C C . PRO A 1 92 ? 8.494 -16.396 -18.715 1.00 48.94 92 PRO A C 1
ATOM 776 O O . PRO A 1 92 ? 8.468 -15.235 -18.300 1.00 48.94 92 PRO A O 1
ATOM 779 N N . ARG A 1 93 ? 7.438 -17.214 -18.654 1.00 47.69 93 ARG A N 1
ATOM 780 C CA . ARG A 1 93 ? 6.167 -16.924 -17.980 1.00 47.69 93 ARG A CA 1
ATOM 781 C C . ARG A 1 93 ? 6.450 -16.598 -16.512 1.00 47.69 93 ARG A C 1
ATOM 783 O O . ARG A 1 93 ? 6.628 -17.479 -15.681 1.00 47.69 93 ARG A O 1
ATOM 790 N N . SER A 1 94 ? 6.529 -15.312 -16.186 1.00 49.44 94 SER A N 1
ATOM 791 C CA . SER A 1 94 ? 6.586 -14.834 -14.809 1.00 49.44 94 SER A CA 1
ATOM 792 C C . SER A 1 94 ? 5.186 -14.440 -14.361 1.00 49.44 94 SER A C 1
ATOM 794 O O . SER A 1 94 ? 4.838 -13.261 -14.370 1.00 49.44 94 SER A O 1
ATOM 796 N N . GLN A 1 95 ? 4.381 -15.433 -14.012 1.00 45.38 95 GLN A N 1
ATOM 797 C CA . GLN A 1 95 ? 3.229 -15.300 -13.128 1.00 45.38 95 GLN A CA 1
ATOM 798 C C . GLN A 1 95 ? 2.701 -16.704 -12.889 1.00 45.38 95 GLN A C 1
ATOM 800 O O . GLN A 1 95 ? 2.371 -17.382 -13.850 1.00 45.38 95 GLN A O 1
ATOM 805 N N . GLU A 1 96 ? 2.735 -17.128 -11.628 1.00 46.94 96 GLU A N 1
ATOM 806 C CA . GLU A 1 96 ? 1.651 -17.776 -10.876 1.00 46.94 96 GLU A CA 1
ATOM 807 C C . GLU A 1 96 ? 0.393 -18.168 -11.681 1.00 46.94 96 GLU A C 1
ATOM 809 O O . GLU A 1 96 ? -0.726 -17.804 -11.334 1.00 46.94 96 GLU A O 1
ATOM 814 N N . GLU A 1 97 ? 0.547 -18.946 -12.742 1.00 45.59 97 GLU A N 1
ATOM 815 C CA . GLU A 1 97 ? -0.459 -19.910 -13.125 1.00 45.59 97 GLU A CA 1
ATOM 816 C C . GLU A 1 97 ? -0.249 -21.033 -12.120 1.00 45.59 97 GLU A C 1
ATOM 818 O O . GLU A 1 97 ? 0.734 -21.768 -12.173 1.00 45.59 97 GLU A O 1
ATOM 823 N N . LYS A 1 98 ? -1.138 -21.102 -11.128 1.00 47.34 98 LYS A N 1
ATOM 824 C CA . LYS A 1 98 ? -1.446 -22.373 -10.485 1.00 47.34 98 LYS A CA 1
ATOM 825 C C . LYS A 1 98 ? -1.994 -23.257 -11.596 1.00 47.34 98 LYS A C 1
ATOM 827 O O . LYS A 1 98 ? -3.193 -23.294 -11.841 1.00 47.34 98 LYS A O 1
ATOM 832 N N . THR A 1 99 ? -1.097 -23.837 -12.372 1.00 47.03 99 THR A N 1
ATOM 833 C CA . THR A 1 99 ? -1.408 -24.996 -13.169 1.00 47.03 99 THR A CA 1
ATOM 834 C C . THR A 1 99 ? -1.652 -26.082 -12.145 1.00 47.03 99 THR A C 1
ATOM 836 O O . THR A 1 99 ? -0.726 -26.580 -11.503 1.00 47.03 99 THR A O 1
ATOM 839 N N . ASP A 1 100 ? -2.927 -26.381 -11.933 1.00 46.34 100 ASP A N 1
ATOM 840 C CA . ASP A 1 100 ? -3.358 -27.656 -11.394 1.00 46.34 100 ASP A CA 1
ATOM 841 C C . ASP A 1 100 ? -2.826 -28.727 -12.362 1.00 46.34 100 ASP A C 1
ATOM 843 O O . ASP A 1 100 ? -3.502 -29.179 -13.283 1.00 46.34 100 ASP A O 1
ATOM 847 N N . HIS A 1 101 ? -1.542 -29.070 -12.228 1.00 47.88 101 HIS A N 1
ATOM 848 C CA . HIS A 1 101 ? -0.910 -30.195 -12.904 1.00 47.88 101 HIS A CA 1
ATOM 849 C C . HIS A 1 101 ? -1.393 -31.484 -12.222 1.00 47.88 101 HIS A C 1
ATOM 851 O O . HIS A 1 101 ? -0.602 -32.281 -11.731 1.00 47.88 101 HIS A O 1
ATOM 857 N N . GLU A 1 102 ? -2.708 -31.703 -12.166 1.00 49.22 102 GLU A N 1
ATOM 858 C CA . GLU A 1 102 ? -3.284 -32.967 -11.690 1.00 49.22 102 GLU A CA 1
ATOM 859 C C . GLU A 1 102 ? -3.125 -34.095 -12.725 1.00 49.22 102 GLU A C 1
ATOM 861 O O . GLU A 1 102 ? -3.486 -35.241 -12.464 1.00 49.22 102 GLU A O 1
ATOM 866 N N . HIS A 1 103 ? -2.539 -33.813 -13.894 1.00 52.28 103 HIS A N 1
ATOM 867 C CA . HIS A 1 103 ? -2.521 -34.739 -15.029 1.00 52.28 103 HIS A CA 1
ATOM 868 C C . HIS A 1 103 ? -1.139 -35.253 -15.457 1.00 52.28 103 HIS A C 1
ATOM 870 O O . HIS A 1 103 ? -1.032 -35.865 -16.515 1.00 52.28 103 HIS A O 1
ATOM 876 N N . GLU A 1 104 ? -0.069 -35.075 -14.675 1.00 55.00 104 GLU A N 1
ATOM 877 C CA . GLU A 1 104 ? 1.244 -35.616 -15.091 1.00 55.00 104 GLU A CA 1
ATOM 878 C C . GLU A 1 104 ? 1.405 -37.127 -14.844 1.00 55.00 104 GLU A C 1
ATOM 880 O O . GLU A 1 104 ? 2.251 -37.776 -15.470 1.00 55.00 104 GLU A O 1
ATOM 885 N N . ASN A 1 105 ? 0.543 -37.718 -14.013 1.00 60.97 105 ASN A N 1
ATOM 886 C CA . ASN A 1 105 ? 0.675 -39.105 -13.578 1.00 60.97 105 ASN A CA 1
ATOM 887 C C . ASN A 1 105 ? -0.317 -40.014 -14.316 1.00 60.97 105 ASN A C 1
ATOM 889 O O . ASN A 1 105 ? -1.444 -40.218 -13.868 1.00 60.97 105 ASN A O 1
ATOM 893 N N . CYS A 1 106 ? 0.113 -40.586 -15.441 1.00 65.44 106 CYS A N 1
ATOM 894 C CA . CYS A 1 106 ? -0.602 -41.688 -16.083 1.00 65.44 106 CYS A CA 1
ATOM 895 C C . CYS A 1 106 ? -0.323 -42.978 -15.301 1.00 65.44 106 CYS A C 1
ATOM 897 O O . CYS A 1 106 ? 0.814 -43.212 -14.886 1.00 65.44 106 CYS A O 1
ATOM 899 N N . ARG A 1 107 ? -1.350 -43.800 -15.066 1.00 72.00 107 ARG A N 1
ATOM 900 C CA . ARG A 1 107 ? -1.193 -45.104 -14.415 1.00 72.00 107 ARG A CA 1
ATOM 901 C C . ARG A 1 107 ? -1.414 -46.230 -15.419 1.00 72.00 107 ARG A C 1
ATOM 903 O O . ARG A 1 107 ? -2.337 -46.162 -16.232 1.00 72.00 107 ARG A O 1
ATOM 910 N N . SER A 1 108 ? -0.605 -47.278 -15.305 1.00 68.81 108 SER A N 1
ATOM 911 C CA . SER A 1 108 ? -0.839 -48.547 -15.990 1.00 68.81 108 SER A C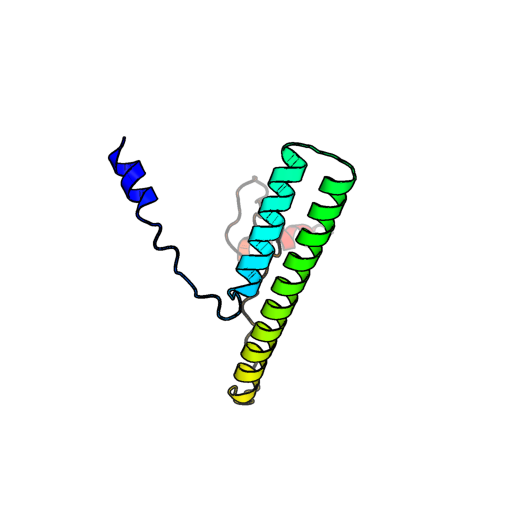A 1
ATOM 912 C C . SER A 1 108 ? -2.158 -49.171 -15.533 1.00 68.81 108 SER A C 1
ATOM 914 O O . SER A 1 108 ? -2.730 -48.786 -14.506 1.00 68.81 108 SER A O 1
ATOM 916 N N . LYS A 1 109 ? -2.634 -50.172 -16.273 1.00 71.38 109 LYS A N 1
ATOM 917 C CA . LYS A 1 109 ? -3.801 -50.988 -15.915 1.00 71.38 109 LYS A CA 1
ATOM 918 C C . LYS A 1 109 ? -3.655 -51.633 -14.526 1.00 71.38 109 LYS A C 1
ATOM 920 O O . LYS A 1 109 ? -4.642 -51.777 -13.813 1.00 71.38 109 LYS A O 1
ATOM 925 N N . GLU A 1 110 ? -2.424 -51.914 -14.103 1.00 68.19 110 GLU A N 1
ATOM 926 C CA . GLU A 1 110 ? -2.054 -52.460 -12.789 1.00 68.19 110 GLU A CA 1
ATOM 927 C C . GLU A 1 110 ? -1.840 -51.374 -11.714 1.00 68.19 110 GLU A C 1
ATOM 929 O O . GLU A 1 110 ? -1.452 -51.672 -10.586 1.00 68.19 110 GLU A O 1
ATOM 934 N N . GLY A 1 111 ? -2.071 -50.098 -12.039 1.00 67.81 111 GLY A N 1
ATOM 935 C CA . GLY A 1 111 ? -1.978 -48.979 -11.098 1.00 67.81 111 GLY A CA 1
ATOM 936 C C . GLY A 1 111 ? -0.568 -48.424 -10.866 1.00 67.81 111 GLY A C 1
ATOM 937 O O . GLY A 1 111 ? -0.411 -47.522 -10.040 1.00 67.81 111 GLY A O 1
ATOM 938 N N . GLN A 1 112 ? 0.445 -48.911 -11.589 1.00 73.00 112 GLN A N 1
ATOM 939 C CA . GLN A 1 112 ? 1.815 -48.384 -11.534 1.00 73.00 112 GLN A CA 1
ATOM 940 C C . GLN A 1 112 ? 1.941 -47.053 -12.279 1.00 73.00 112 GLN A C 1
ATOM 942 O O . GLN A 1 112 ? 1.242 -46.821 -13.260 1.00 73.00 112 GLN A O 1
ATOM 947 N N . LEU A 1 113 ? 2.819 -46.168 -11.810 1.00 72.38 113 LEU A N 1
ATOM 948 C CA . LEU A 1 113 ? 2.999 -44.836 -12.386 1.00 72.38 113 LEU A CA 1
ATOM 949 C C . LEU A 1 113 ? 3.884 -44.913 -13.639 1.00 72.38 113 LEU A C 1
ATOM 951 O O . LEU A 1 113 ? 5.032 -45.342 -13.550 1.00 72.38 113 LEU A O 1
ATOM 955 N N . ILE A 1 114 ? 3.360 -44.471 -14.781 1.00 73.31 114 ILE A N 1
ATOM 956 C CA . ILE A 1 114 ? 4.078 -44.452 -16.057 1.00 73.31 114 ILE A CA 1
ATOM 957 C C . ILE A 1 114 ? 4.830 -43.125 -16.162 1.00 73.31 114 ILE A C 1
ATOM 959 O O . ILE A 1 114 ? 4.226 -42.048 -16.233 1.00 73.31 114 ILE A O 1
ATOM 963 N N . GLY A 1 115 ? 6.159 -43.202 -16.131 1.00 61.81 115 GLY A N 1
ATOM 964 C CA . GLY A 1 115 ? 7.047 -42.047 -16.271 1.00 61.81 115 GLY A CA 1
ATOM 965 C C . GLY A 1 115 ? 7.393 -41.724 -17.723 1.00 61.81 115 GLY A C 1
ATOM 966 O O . GLY A 1 115 ? 7.601 -40.554 -18.042 1.00 61.81 115 GLY A O 1
ATOM 967 N N . ASP A 1 116 ? 7.415 -42.736 -18.593 1.00 70.88 116 ASP A N 1
ATOM 968 C CA . ASP A 1 116 ? 7.872 -42.597 -19.973 1.00 70.88 116 ASP A CA 1
ATOM 969 C C . ASP A 1 116 ? 6.776 -42.045 -20.897 1.00 70.88 116 ASP A C 1
ATOM 971 O O . ASP A 1 116 ? 5.588 -42.330 -20.739 1.00 70.88 116 ASP A O 1
ATOM 975 N N . THR A 1 117 ? 7.155 -41.194 -21.849 1.00 65.00 117 THR A N 1
ATOM 976 C CA . THR A 1 117 ? 6.209 -40.514 -22.748 1.00 65.00 117 THR A CA 1
ATOM 977 C C . THR A 1 117 ? 5.651 -41.442 -23.820 1.00 65.00 117 THR A C 1
ATOM 979 O O . THR A 1 117 ? 4.512 -41.243 -24.240 1.00 65.00 117 THR A O 1
ATOM 982 N N . VAL A 1 118 ? 6.415 -42.458 -24.231 1.00 73.81 118 VAL A N 1
ATOM 983 C CA . VAL A 1 118 ? 5.995 -43.461 -25.224 1.00 73.81 118 VAL A CA 1
ATOM 984 C C . VAL A 1 118 ? 4.909 -44.369 -24.645 1.00 73.81 118 VAL A C 1
ATOM 986 O O . VAL A 1 118 ? 3.818 -44.449 -25.200 1.00 73.81 118 VAL A O 1
ATOM 989 N N . GLU A 1 119 ? 5.143 -44.932 -23.459 1.00 71.12 119 GLU A N 1
ATOM 990 C CA . GLU A 1 119 ? 4.188 -45.811 -22.767 1.00 71.12 119 GLU A CA 1
ATOM 991 C C . GLU A 1 119 ? 2.855 -45.112 -22.443 1.00 71.12 119 GLU A C 1
ATOM 993 O O . GLU A 1 119 ? 1.791 -45.734 -22.440 1.00 71.12 119 GLU A O 1
ATOM 998 N N . LYS A 1 120 ? 2.882 -43.792 -22.202 1.00 73.62 120 LYS A N 1
ATOM 999 C CA . LYS A 1 120 ? 1.652 -43.001 -22.047 1.00 73.62 120 LYS A CA 1
ATOM 1000 C C . LYS A 1 120 ? 0.827 -43.022 -23.328 1.00 73.62 120 LYS A C 1
ATOM 1002 O O . LYS A 1 120 ? -0.377 -43.235 -23.249 1.00 73.62 120 LYS A O 1
ATOM 1007 N N . LEU A 1 121 ? 1.448 -42.778 -24.482 1.00 75.69 121 LEU A N 1
ATOM 1008 C CA . LEU A 1 121 ? 0.751 -42.729 -25.770 1.00 75.69 121 LEU A CA 1
ATOM 1009 C C . LEU A 1 121 ? 0.151 -44.087 -26.139 1.00 75.69 121 LEU A C 1
ATOM 1011 O O . LEU A 1 121 ? -0.999 -44.119 -26.572 1.00 75.69 121 LEU A O 1
ATOM 1015 N N . ASP A 1 122 ? 0.864 -45.182 -25.875 1.00 74.81 122 ASP A N 1
ATOM 1016 C CA . ASP A 1 122 ? 0.343 -46.539 -26.082 1.00 74.81 122 ASP A CA 1
ATOM 1017 C C . ASP A 1 122 ? -0.892 -46.800 -25.207 1.00 74.81 122 ASP A C 1
ATOM 1019 O O . ASP A 1 122 ? -1.919 -47.276 -25.690 1.00 74.81 122 ASP A O 1
ATOM 1023 N N . ARG A 1 123 ? -0.865 -46.365 -23.940 1.00 74.50 123 ARG A N 1
ATOM 1024 C CA . ARG A 1 123 ? -2.026 -46.457 -23.041 1.00 74.50 123 ARG A CA 1
ATOM 1025 C C . ARG A 1 123 ? -3.236 -45.659 -23.543 1.00 74.50 123 ARG A C 1
ATOM 1027 O O . ARG A 1 123 ? -4.376 -46.084 -23.349 1.00 74.50 123 ARG A O 1
ATOM 1034 N N . TRP A 1 124 ? -3.009 -44.498 -24.160 1.00 74.88 124 TRP A N 1
ATOM 1035 C CA . TRP A 1 124 ? -4.076 -43.715 -24.793 1.00 74.88 124 TRP A CA 1
ATOM 1036 C C . TRP A 1 124 ? -4.610 -44.401 -26.055 1.00 74.88 124 TRP A C 1
ATOM 1038 O O . TRP A 1 124 ? -5.820 -44.376 -26.277 1.00 74.88 124 TRP A O 1
ATOM 1048 N N . ALA A 1 125 ? -3.744 -45.035 -26.848 1.00 78.00 125 ALA A N 1
ATOM 1049 C CA . ALA A 1 125 ? -4.134 -45.776 -28.045 1.00 78.00 125 ALA A CA 1
ATOM 1050 C C . ALA A 1 125 ? -5.030 -46.980 -27.709 1.00 78.00 125 ALA A C 1
ATOM 1052 O O . ALA A 1 125 ? -6.080 -47.135 -28.328 1.00 78.00 125 ALA A O 1
ATOM 1053 N N . GLU A 1 126 ? -4.708 -47.745 -26.658 1.00 74.88 126 GLU A N 1
ATOM 1054 C CA . GLU A 1 126 ? -5.558 -48.848 -26.174 1.00 74.88 126 GLU A CA 1
ATOM 1055 C C . GLU A 1 126 ? -7.003 -48.406 -25.894 1.00 74.88 126 GLU A C 1
ATOM 1057 O O . GLU A 1 126 ? -7.953 -49.136 -26.178 1.00 74.88 126 GLU A O 1
ATOM 1062 N N . TYR A 1 127 ? -7.177 -47.210 -25.318 1.00 69.25 127 TYR A N 1
ATOM 1063 C CA . TYR A 1 127 ? -8.493 -46.669 -24.970 1.00 69.25 127 TYR A CA 1
ATOM 1064 C C . TYR A 1 127 ? -9.284 -46.207 -26.202 1.00 69.25 127 TYR A C 1
ATOM 1066 O O . TYR A 1 127 ? -10.512 -46.171 -26.171 1.00 69.25 127 TYR A O 1
ATOM 1074 N N . LEU A 1 128 ? -8.587 -45.840 -27.279 1.00 70.62 128 LEU A N 1
ATOM 1075 C CA . LEU A 1 128 ? -9.189 -45.378 -28.529 1.00 70.62 128 LEU A CA 1
ATOM 1076 C C . LEU A 1 128 ? -9.533 -46.533 -29.477 1.00 70.62 128 LEU A C 1
ATOM 1078 O O . LEU A 1 128 ? -10.484 -46.406 -30.236 1.00 70.62 128 LEU A O 1
ATOM 1082 N N . GLU A 1 129 ? -8.816 -47.658 -29.415 1.00 63.28 129 GLU A N 1
ATOM 1083 C CA . GLU A 1 129 ? -9.132 -48.864 -30.199 1.00 63.28 129 GLU A CA 1
ATOM 1084 C C . GLU A 1 129 ? -10.329 -49.655 -29.651 1.00 63.28 129 GLU A C 1
ATOM 1086 O O . GLU A 1 129 ? -10.896 -50.490 -30.352 1.00 63.28 129 GLU A O 1
ATOM 1091 N N . THR A 1 130 ? -10.737 -49.408 -28.401 1.00 57.44 130 THR A N 1
ATOM 1092 C CA . THR A 1 130 ? -11.916 -50.059 -27.803 1.00 57.44 130 THR A CA 1
ATOM 1093 C C . THR A 1 130 ? -13.252 -49.379 -28.147 1.00 57.44 130 THR A C 1
ATOM 1095 O O . THR A 1 130 ? -14.277 -49.782 -27.592 1.00 57.44 130 THR A O 1
ATOM 1098 N N . TYR A 1 131 ? -13.257 -48.380 -29.041 1.00 48.03 131 TYR A N 1
ATOM 1099 C CA . TYR A 1 131 ? -14.443 -47.633 -29.488 1.00 48.03 131 TYR A CA 1
ATOM 1100 C C . TYR A 1 131 ? -14.769 -47.841 -30.970 1.00 48.03 131 TYR A C 1
ATOM 1102 O O . TYR A 1 131 ? -13.826 -47.893 -31.789 1.00 48.03 131 TYR A O 1
#